Protein AF-A0A667ZIT3-F1 (afdb_monomer_lite)

Sequence (163 aa):
MKGVVALLILLLALCAAHRQKGTQNPEWDLRNEAEKVNPRGCANLTLVLDNWKYAIMTQVKDLLLHDHSTVLPDYGRIQPLSDALGDLYKEFNSLKERLGELTSKFEGVEAFVDDVRSGRSPAPPRGEPRPLGMQHMEDPKEVIRTVIMHVMGKEDEIHVDTC

Structure (mmCIF, N/CA/C/O backbone):
data_AF-A0A667ZIT3-F1
#
_entry.id   AF-A0A667ZIT3-F1
#
loop_
_atom_site.group_PDB
_atom_site.id
_atom_site.type_symbol
_atom_site.label_atom_id
_atom_site.label_alt_id
_atom_site.label_comp_id
_atom_site.label_asym_id
_atom_site.label_entity_id
_atom_site.label_seq_id
_atom_site.pdbx_PDB_ins_code
_atom_site.Cartn_x
_atom_site.Cartn_y
_atom_site.Cartn_z
_atom_site.occupancy
_atom_site.B_iso_or_equiv
_atom_site.auth_seq_id
_atom_site.auth_comp_id
_atom_site.auth_asym_id
_atom_site.auth_atom_id
_atom_site.pdbx_PDB_model_num
ATOM 1 N N . MET A 1 1 ? 23.870 -28.486 -5.809 1.00 55.97 1 MET A N 1
ATOM 2 C CA . MET A 1 1 ? 25.297 -28.282 -5.452 1.00 55.97 1 MET A CA 1
ATOM 3 C C . MET A 1 1 ? 26.234 -28.318 -6.663 1.00 55.97 1 MET A C 1
ATOM 5 O O . MET A 1 1 ? 26.996 -27.380 -6.832 1.00 55.97 1 MET A O 1
ATOM 9 N N . LYS A 1 2 ? 26.145 -29.315 -7.556 1.00 62.34 2 LYS A N 1
ATOM 10 C CA . LYS A 1 2 ? 27.041 -29.466 -8.727 1.00 62.34 2 LYS A CA 1
ATOM 11 C C . LYS A 1 2 ? 27.024 -28.277 -9.712 1.00 62.34 2 LYS A C 1
ATOM 13 O O . LYS A 1 2 ? 28.078 -27.844 -10.157 1.00 62.34 2 LYS A O 1
ATOM 18 N N . GLY A 1 3 ? 25.845 -27.707 -9.989 1.00 76.50 3 GLY A N 1
ATOM 19 C CA . GLY A 1 3 ? 25.707 -26.545 -10.884 1.00 76.50 3 GLY A CA 1
ATOM 20 C C . GLY A 1 3 ? 26.287 -25.244 -10.318 1.00 76.50 3 GLY A C 1
ATOM 21 O O . GLY A 1 3 ? 26.854 -24.454 -11.060 1.00 76.50 3 GLY A O 1
ATOM 22 N N . VAL A 1 4 ? 26.226 -25.058 -8.995 1.00 85.88 4 VAL A N 1
ATOM 23 C CA . VAL A 1 4 ? 26.811 -23.883 -8.324 1.00 85.88 4 VAL A CA 1
ATOM 24 C C . VAL A 1 4 ? 28.336 -23.966 -8.349 1.00 85.88 4 VAL A C 1
ATOM 26 O O . VAL A 1 4 ? 28.999 -22.983 -8.649 1.00 85.88 4 VAL A O 1
ATOM 29 N N . VAL A 1 5 ? 28.898 -25.158 -8.121 1.00 86.62 5 VAL A N 1
ATOM 30 C CA . VAL A 1 5 ? 30.348 -25.389 -8.215 1.00 86.62 5 VAL A CA 1
ATOM 31 C C . VAL A 1 5 ? 30.850 -25.165 -9.646 1.00 86.62 5 VAL A C 1
ATOM 33 O O . VAL A 1 5 ? 31.861 -24.497 -9.834 1.00 86.62 5 VAL A O 1
ATOM 36 N N . ALA A 1 6 ? 30.120 -25.640 -10.661 1.00 84.56 6 ALA A N 1
ATOM 37 C CA . ALA A 1 6 ? 30.463 -25.393 -12.063 1.00 84.56 6 ALA A CA 1
ATOM 38 C C . ALA A 1 6 ? 30.422 -23.895 -12.425 1.00 84.56 6 ALA A C 1
ATOM 40 O O . ALA A 1 6 ? 31.313 -23.407 -13.117 1.00 84.56 6 ALA A O 1
ATOM 41 N N . LEU A 1 7 ? 29.435 -23.153 -11.909 1.00 84.81 7 LEU A N 1
ATOM 42 C CA . LEU A 1 7 ? 29.314 -21.711 -12.127 1.00 84.81 7 LEU A CA 1
ATOM 43 C C . LEU A 1 7 ? 30.454 -20.928 -11.458 1.00 84.81 7 LEU A C 1
ATOM 45 O O . LEU A 1 7 ? 31.015 -20.020 -12.065 1.00 84.81 7 LEU A O 1
ATOM 49 N N . LEU A 1 8 ? 30.842 -21.311 -10.238 1.00 87.12 8 LEU A N 1
ATOM 50 C CA . LEU A 1 8 ? 31.959 -20.691 -9.520 1.00 87.12 8 LEU A CA 1
ATOM 51 C C . LEU A 1 8 ? 33.301 -20.941 -10.221 1.00 87.12 8 LEU A C 1
ATOM 53 O O . LEU A 1 8 ? 34.109 -20.023 -10.336 1.00 87.12 8 LEU A O 1
ATOM 57 N N . ILE A 1 9 ? 33.523 -22.149 -10.747 1.00 87.38 9 ILE A N 1
ATOM 58 C CA . ILE A 1 9 ? 34.734 -22.477 -11.516 1.00 87.38 9 ILE A CA 1
ATOM 59 C C . ILE A 1 9 ? 34.775 -21.688 -12.833 1.00 87.38 9 ILE A C 1
ATOM 61 O O . ILE A 1 9 ? 35.826 -21.163 -13.197 1.00 87.38 9 ILE A O 1
ATOM 65 N N . LEU A 1 10 ? 33.636 -21.542 -13.519 1.00 83.81 10 LEU A N 1
ATOM 66 C CA . LEU A 1 10 ? 33.539 -20.754 -14.749 1.00 83.81 10 LEU A CA 1
ATOM 67 C C . LEU A 1 10 ? 33.835 -19.266 -14.499 1.00 83.81 10 LEU A C 1
ATOM 69 O O . LEU A 1 10 ? 34.586 -18.652 -15.254 1.00 83.81 10 LEU A O 1
ATOM 73 N N . LEU A 1 11 ? 33.304 -18.704 -13.411 1.00 83.62 11 LEU A N 1
ATOM 74 C CA . LEU A 1 11 ? 33.572 -17.322 -13.004 1.00 83.62 11 LEU A CA 1
ATOM 75 C C . LEU A 1 11 ? 35.054 -17.105 -12.680 1.00 83.62 11 LEU A C 1
ATOM 77 O O . LEU A 1 11 ? 35.648 -16.138 -13.153 1.00 83.62 11 LEU A O 1
ATOM 81 N N . LEU A 1 12 ? 35.680 -18.029 -11.945 1.00 83.62 12 LEU A N 1
ATOM 82 C CA . LEU A 1 12 ? 37.109 -17.960 -11.632 1.00 83.62 12 LEU A CA 1
ATOM 83 C C . LEU A 1 12 ? 37.988 -18.061 -12.890 1.00 83.62 12 LEU A C 1
ATOM 85 O O . LEU A 1 12 ? 38.967 -17.324 -13.007 1.00 83.62 12 LEU A O 1
ATOM 89 N N . ALA A 1 13 ? 37.620 -18.911 -13.853 1.00 82.19 13 ALA A N 1
ATOM 90 C CA . ALA A 1 13 ? 38.330 -19.038 -15.125 1.00 82.19 13 ALA A CA 1
ATOM 91 C C . ALA A 1 13 ? 38.231 -17.761 -15.980 1.00 82.19 13 ALA A C 1
ATOM 93 O O . ALA A 1 13 ? 39.239 -17.305 -16.524 1.00 82.19 13 ALA A O 1
ATOM 94 N N . LEU A 1 14 ? 37.049 -17.133 -16.048 1.00 76.62 14 LEU A N 1
ATOM 95 C CA . LEU A 1 14 ? 36.875 -15.843 -16.725 1.00 76.62 14 LEU A CA 1
ATOM 96 C C . LEU A 1 14 ? 37.660 -14.723 -16.026 1.00 76.62 14 LEU A C 1
ATOM 98 O O . LEU A 1 14 ? 38.293 -13.908 -16.697 1.00 76.62 14 LEU A O 1
ATOM 102 N N . CYS A 1 15 ? 37.674 -14.697 -14.690 1.00 73.50 15 CYS A N 1
ATOM 103 C CA . CYS A 1 15 ? 38.457 -13.726 -13.929 1.00 73.50 15 CYS A CA 1
ATOM 104 C C . CYS A 1 15 ? 39.964 -13.876 -14.183 1.00 73.50 15 CYS A C 1
ATOM 106 O O . CYS A 1 15 ? 40.649 -12.871 -14.368 1.00 73.50 15 CYS A O 1
ATOM 108 N N . ALA A 1 16 ? 40.486 -15.103 -14.237 1.00 71.50 16 ALA A N 1
ATOM 109 C CA . ALA A 1 16 ? 41.898 -15.355 -14.522 1.00 71.50 16 ALA A CA 1
ATOM 110 C C . ALA A 1 16 ? 42.286 -14.942 -15.955 1.00 71.50 16 ALA A C 1
ATOM 112 O O . ALA A 1 16 ? 43.301 -14.270 -16.149 1.00 71.50 16 ALA A O 1
ATOM 113 N N . ALA A 1 17 ? 41.441 -15.254 -16.944 1.00 65.00 17 ALA A N 1
ATOM 114 C CA . ALA A 1 17 ? 41.649 -14.848 -18.335 1.00 65.00 17 ALA A CA 1
ATOM 115 C C . ALA A 1 17 ? 41.610 -13.318 -18.514 1.00 65.00 17 ALA A C 1
ATOM 117 O O . ALA A 1 17 ? 42.374 -12.753 -19.298 1.00 65.00 17 ALA A O 1
ATOM 118 N N . HIS A 1 18 ? 40.760 -12.624 -17.750 1.00 62.84 18 HIS A N 1
ATOM 119 C CA . HIS A 1 18 ? 40.679 -11.165 -17.780 1.00 62.84 18 HIS A CA 1
ATOM 120 C C . HIS A 1 18 ? 41.920 -10.496 -17.164 1.00 62.84 18 HIS A C 1
ATOM 122 O O . HIS A 1 18 ? 42.399 -9.488 -17.681 1.00 62.84 18 HIS A O 1
ATOM 128 N N . ARG A 1 19 ? 42.496 -11.085 -16.105 1.00 57.72 19 ARG A N 1
ATOM 129 C CA . ARG A 1 19 ? 43.715 -10.578 -15.448 1.00 57.72 19 ARG A CA 1
ATOM 130 C C . ARG A 1 19 ? 44.961 -10.702 -16.327 1.00 57.72 19 ARG A C 1
ATOM 132 O O . ARG A 1 19 ? 45.772 -9.783 -16.324 1.00 57.72 19 ARG A O 1
ATOM 139 N N . GLN A 1 20 ? 45.092 -11.769 -17.122 1.00 54.97 20 GLN A N 1
ATOM 140 C CA . GLN A 1 20 ? 46.221 -11.919 -18.057 1.00 54.97 20 GLN A CA 1
ATOM 141 C C . GLN A 1 20 ? 46.232 -10.860 -19.167 1.00 54.97 20 GLN A C 1
ATOM 143 O O . GLN A 1 20 ? 47.301 -10.470 -19.628 1.00 54.97 20 GLN A O 1
ATOM 148 N N . LYS A 1 21 ? 45.062 -10.346 -19.565 1.00 50.53 21 LYS A N 1
ATOM 149 C CA . LYS A 1 21 ? 44.960 -9.272 -20.563 1.00 50.53 21 LYS A CA 1
ATOM 150 C C . LYS A 1 21 ? 45.285 -7.878 -19.991 1.00 50.53 21 LYS A C 1
ATOM 152 O O . LYS A 1 21 ? 45.426 -6.938 -20.760 1.00 50.53 21 LYS A O 1
ATOM 157 N N . GLY A 1 22 ? 45.421 -7.752 -18.664 1.00 48.16 22 GLY A N 1
ATOM 158 C CA . GLY A 1 22 ? 45.678 -6.497 -17.945 1.00 48.16 22 GLY A CA 1
ATOM 159 C C . GLY A 1 22 ? 47.119 -6.291 -17.453 1.00 48.16 22 GLY A C 1
ATOM 160 O O . GLY A 1 22 ? 47.377 -5.309 -16.765 1.00 48.16 22 GLY A O 1
ATOM 161 N N . THR A 1 23 ? 48.066 -7.181 -17.778 1.00 46.47 23 THR A N 1
ATOM 162 C CA . THR A 1 23 ? 49.504 -7.024 -17.451 1.00 46.47 23 THR A CA 1
ATOM 163 C C . THR A 1 23 ? 50.298 -6.471 -18.642 1.00 46.47 23 THR A C 1
ATOM 165 O O . THR A 1 23 ? 51.422 -6.876 -18.908 1.00 46.47 23 THR A O 1
ATOM 168 N N . GLN A 1 24 ? 49.715 -5.532 -19.386 1.00 46.69 24 GLN A N 1
ATOM 169 C CA . GLN A 1 24 ? 50.468 -4.575 -20.195 1.00 46.69 24 GLN A CA 1
ATOM 170 C C . GLN A 1 24 ? 49.867 -3.189 -19.940 1.00 46.69 24 GLN A C 1
ATOM 172 O O . GLN A 1 24 ? 48.653 -3.018 -19.906 1.00 46.69 24 GLN A O 1
ATOM 177 N N . ASN A 1 25 ? 50.752 -2.250 -19.634 1.00 41.69 25 ASN A N 1
ATOM 178 C CA . ASN A 1 25 ? 50.523 -0.882 -19.174 1.00 41.69 25 ASN A CA 1
ATOM 179 C C . ASN A 1 25 ? 49.346 -0.152 -19.892 1.00 41.69 25 ASN A C 1
ATOM 181 O O . ASN A 1 25 ? 49.447 0.055 -21.100 1.00 41.69 25 ASN A O 1
ATOM 185 N N . PRO A 1 26 ? 48.248 0.239 -19.204 1.00 52.47 26 PRO A N 1
ATOM 186 C CA . PRO A 1 26 ? 47.016 0.708 -19.849 1.00 52.47 26 PRO A CA 1
ATOM 187 C C . PRO A 1 26 ? 46.772 2.227 -19.733 1.00 52.47 26 PRO A C 1
ATOM 189 O O . PRO A 1 26 ? 45.646 2.629 -19.447 1.00 52.47 26 PRO A O 1
ATOM 192 N N . GLU A 1 27 ? 47.777 3.093 -19.894 1.00 45.88 27 GLU A N 1
ATOM 193 C CA . GLU A 1 27 ? 47.555 4.529 -19.629 1.00 45.88 27 GLU A CA 1
ATOM 194 C C . GLU A 1 27 ? 47.235 5.396 -20.869 1.00 45.88 27 GLU A C 1
ATOM 196 O O . GLU A 1 27 ? 46.604 6.437 -20.699 1.00 45.88 27 GLU A O 1
ATOM 201 N N . TRP A 1 28 ? 47.522 5.000 -22.124 1.00 49.22 28 TRP A N 1
ATOM 202 C CA . TRP A 1 28 ? 47.318 5.944 -23.257 1.00 49.22 28 TRP A CA 1
ATOM 203 C C . TRP A 1 28 ? 46.744 5.397 -24.578 1.00 49.22 28 TRP A C 1
ATOM 205 O O . TRP A 1 28 ? 46.599 6.171 -25.523 1.00 49.22 28 TRP A O 1
ATOM 215 N N . ASP A 1 29 ? 46.314 4.135 -24.665 1.00 51.25 29 ASP A N 1
ATOM 216 C CA . ASP A 1 29 ? 45.765 3.590 -25.926 1.00 51.25 29 ASP A CA 1
ATOM 217 C C . ASP A 1 29 ? 44.297 3.963 -26.213 1.00 51.25 29 ASP A C 1
ATOM 219 O O . ASP A 1 29 ? 43.825 3.795 -27.337 1.00 51.25 29 ASP A O 1
ATOM 223 N N . LEU A 1 30 ? 43.558 4.541 -25.253 1.00 53.34 30 LEU A N 1
ATOM 224 C CA . LEU A 1 30 ? 42.162 4.945 -25.495 1.00 53.34 30 LEU A CA 1
ATOM 225 C C . LEU A 1 30 ? 42.034 6.055 -26.545 1.00 53.34 30 LEU A C 1
ATOM 227 O O . LEU A 1 30 ? 41.044 6.099 -27.270 1.00 53.34 30 LEU A O 1
ATOM 231 N N . ARG A 1 31 ? 43.011 6.966 -26.627 1.00 56.28 31 ARG A N 1
ATOM 232 C CA . ARG A 1 31 ? 42.930 8.121 -27.533 1.00 56.28 31 ARG A CA 1
ATOM 233 C C . ARG A 1 31 ? 43.259 7.752 -28.979 1.00 56.28 31 ARG A C 1
ATOM 235 O O . ARG A 1 31 ? 42.629 8.283 -29.885 1.00 56.28 31 ARG A O 1
ATOM 242 N N . ASN A 1 32 ? 44.184 6.816 -29.178 1.00 53.72 32 ASN A N 1
ATOM 243 C CA . ASN A 1 32 ? 44.600 6.345 -30.498 1.00 53.72 32 ASN A CA 1
ATOM 244 C C . ASN A 1 32 ? 43.596 5.329 -31.090 1.00 53.72 32 ASN A C 1
ATOM 246 O O . ASN A 1 32 ? 43.329 5.337 -32.289 1.00 53.72 32 ASN A O 1
ATOM 250 N N . GLU A 1 33 ? 42.960 4.505 -30.249 1.00 55.44 33 GLU A N 1
ATOM 251 C CA . GLU A 1 33 ? 41.879 3.598 -30.670 1.00 55.44 33 GLU A CA 1
ATOM 252 C C . GLU A 1 33 ? 40.546 4.334 -30.916 1.00 55.44 33 GLU A C 1
ATOM 254 O O . GLU A 1 33 ? 39.753 3.900 -31.754 1.00 55.44 33 GLU A O 1
ATOM 259 N N . ALA A 1 34 ? 40.313 5.483 -30.264 1.00 56.44 34 ALA A N 1
ATOM 260 C CA . ALA A 1 34 ? 39.142 6.338 -30.498 1.00 56.44 34 ALA A CA 1
ATOM 261 C C . ALA A 1 34 ? 39.121 6.989 -31.899 1.00 56.44 34 ALA A C 1
ATOM 263 O O . ALA A 1 34 ? 38.045 7.231 -32.440 1.00 56.44 34 ALA A O 1
ATOM 264 N N . GLU A 1 35 ? 40.281 7.241 -32.515 1.00 54.56 35 GLU A N 1
ATOM 265 C CA . GLU A 1 35 ? 40.376 7.704 -33.914 1.00 54.56 35 GLU A CA 1
ATOM 266 C C . GLU A 1 35 ? 40.172 6.569 -34.932 1.00 54.56 35 GLU A C 1
ATOM 268 O O . GLU A 1 35 ? 39.830 6.814 -36.090 1.00 54.56 35 GLU A O 1
ATOM 273 N N . LYS A 1 36 ? 40.342 5.314 -34.499 1.00 56.12 36 LYS A N 1
ATOM 274 C CA . LYS A 1 36 ? 40.224 4.108 -35.330 1.00 56.12 36 LYS A CA 1
ATOM 275 C C . LYS A 1 36 ? 38.822 3.497 -35.328 1.00 56.12 36 LYS A C 1
ATOM 277 O O . LYS A 1 36 ? 38.488 2.716 -36.223 1.00 56.12 36 LYS A O 1
ATOM 282 N N . VAL A 1 37 ? 37.984 3.844 -34.352 1.00 57.41 37 VAL A N 1
ATOM 283 C CA . VAL A 1 37 ? 36.563 3.484 -34.366 1.00 57.41 37 VAL A CA 1
ATOM 284 C C . VAL A 1 37 ? 35.830 4.360 -35.371 1.00 57.41 37 VAL A C 1
ATOM 286 O O . VAL A 1 37 ? 35.668 5.563 -35.203 1.00 57.41 37 VAL A O 1
ATOM 289 N N . ASN A 1 38 ? 35.374 3.716 -36.444 1.00 57.69 38 ASN A N 1
ATOM 290 C CA . ASN A 1 38 ? 34.535 4.299 -37.481 1.00 57.69 38 ASN A CA 1
ATOM 291 C C . ASN A 1 38 ? 33.450 5.216 -36.858 1.00 57.69 38 ASN A C 1
ATOM 293 O O . ASN A 1 38 ? 32.539 4.698 -36.203 1.00 57.69 38 ASN A O 1
ATOM 297 N N . PRO A 1 39 ? 33.474 6.548 -37.069 1.00 58.50 39 PRO A N 1
ATOM 298 C CA . PRO A 1 39 ? 32.526 7.482 -36.441 1.00 58.50 39 PRO A CA 1
ATOM 299 C C . PRO A 1 39 ? 31.070 7.197 -36.847 1.00 58.50 39 PRO A C 1
ATOM 301 O O . PRO A 1 39 ? 30.125 7.499 -36.118 1.00 58.50 39 PRO A O 1
ATOM 304 N N . ARG A 1 40 ? 30.883 6.515 -37.983 1.00 59.75 40 ARG A N 1
ATOM 305 C CA . ARG A 1 40 ? 29.594 6.006 -38.466 1.00 59.75 40 ARG A CA 1
ATOM 306 C C . ARG A 1 40 ? 29.064 4.821 -37.638 1.00 59.75 40 ARG A C 1
ATOM 308 O O . ARG A 1 40 ? 27.855 4.640 -37.544 1.00 59.75 40 ARG A O 1
ATOM 315 N N . GLY A 1 41 ? 29.952 4.038 -37.021 1.00 60.38 41 GLY A N 1
ATOM 316 C CA . GLY A 1 41 ? 29.621 2.974 -36.067 1.00 60.38 41 GLY A CA 1
ATOM 317 C C . GLY A 1 41 ? 29.215 3.520 -34.697 1.00 60.38 41 GLY A C 1
ATOM 318 O O . GLY A 1 41 ? 28.261 3.016 -34.112 1.00 60.38 41 GLY A O 1
ATOM 319 N N . CYS A 1 42 ? 29.848 4.605 -34.234 1.00 58.28 42 CYS A N 1
ATOM 320 C CA . CYS A 1 42 ? 29.441 5.310 -33.013 1.00 58.28 42 CYS A CA 1
ATOM 321 C C . CYS A 1 42 ? 28.049 5.941 -33.147 1.00 58.28 42 CYS A C 1
ATOM 323 O O . CYS A 1 42 ? 27.244 5.820 -32.233 1.00 58.28 42 CYS A O 1
ATOM 325 N N . ALA A 1 43 ? 27.717 6.540 -34.297 1.00 63.22 43 ALA A N 1
ATOM 326 C CA . ALA A 1 43 ? 26.369 7.061 -34.549 1.00 63.22 43 ALA A CA 1
ATOM 327 C C . ALA A 1 43 ? 25.288 5.960 -34.512 1.00 63.22 43 ALA A C 1
ATOM 329 O O . ALA A 1 43 ? 24.203 6.174 -33.974 1.00 63.22 43 ALA A O 1
ATOM 330 N N . ASN A 1 44 ? 25.597 4.767 -35.034 1.00 76.88 44 ASN A N 1
ATOM 331 C CA . ASN A 1 44 ? 24.689 3.619 -34.984 1.00 76.88 44 ASN A CA 1
ATOM 332 C C . ASN A 1 44 ? 24.571 3.055 -33.555 1.00 76.88 44 ASN A C 1
ATOM 334 O O . ASN A 1 44 ? 23.470 2.805 -33.076 1.00 76.88 44 ASN A O 1
ATOM 338 N N . LEU A 1 45 ? 25.686 2.949 -32.827 1.00 86.94 45 LEU A N 1
ATOM 339 C CA . LEU A 1 45 ? 25.691 2.512 -31.432 1.00 86.94 45 LEU A CA 1
ATOM 340 C C . LEU A 1 45 ? 24.898 3.463 -30.523 1.00 86.94 45 LEU A C 1
ATOM 342 O O . LEU A 1 45 ? 24.114 2.992 -29.706 1.00 86.94 45 LEU A O 1
ATOM 346 N N . THR A 1 46 ? 25.050 4.780 -30.684 1.00 83.50 46 THR A N 1
ATOM 347 C CA . THR A 1 46 ? 24.267 5.781 -29.941 1.00 83.50 46 THR A CA 1
ATOM 348 C C . THR A 1 46 ? 22.770 5.632 -30.212 1.00 83.50 46 THR A C 1
ATOM 350 O O . THR A 1 46 ? 21.975 5.729 -29.283 1.00 83.50 46 THR A O 1
ATOM 353 N N . LEU A 1 47 ? 22.376 5.334 -31.454 1.00 89.25 47 LEU A N 1
ATOM 354 C CA . LEU A 1 47 ? 20.974 5.116 -31.818 1.00 89.25 47 LEU A CA 1
ATOM 355 C C . LEU A 1 47 ? 20.424 3.815 -31.227 1.00 89.25 47 LEU A C 1
ATOM 357 O O . LEU A 1 47 ? 19.313 3.795 -30.707 1.00 89.25 47 LEU A O 1
ATOM 361 N N . VAL A 1 48 ? 21.212 2.740 -31.263 1.00 93.06 48 VAL A N 1
ATOM 362 C CA . VAL A 1 48 ? 20.869 1.471 -30.617 1.00 93.06 48 VAL A CA 1
ATOM 363 C C . VAL A 1 48 ? 20.704 1.688 -29.113 1.00 93.06 48 VAL A C 1
ATOM 365 O O . VAL A 1 48 ? 19.671 1.320 -28.565 1.00 93.06 48 VAL A O 1
ATOM 368 N N . LEU A 1 49 ? 21.654 2.351 -28.451 1.00 93.94 49 LEU A N 1
ATOM 369 C CA . LEU A 1 49 ? 21.580 2.689 -27.025 1.00 93.94 49 LEU A CA 1
ATOM 370 C C . LEU A 1 49 ? 20.356 3.546 -26.686 1.00 93.94 49 LEU A C 1
ATOM 372 O O . LEU A 1 49 ? 19.702 3.289 -25.679 1.00 93.94 49 LEU A O 1
ATOM 376 N N . ASP A 1 50 ? 20.020 4.532 -27.518 1.00 91.56 50 ASP A N 1
ATOM 377 C CA . ASP A 1 50 ? 18.842 5.373 -27.302 1.00 91.56 50 ASP A CA 1
ATOM 378 C C . ASP A 1 50 ? 17.533 4.593 -27.510 1.00 91.56 50 ASP A C 1
ATOM 380 O O . ASP A 1 50 ? 16.589 4.752 -26.735 1.00 91.56 50 ASP A O 1
ATOM 384 N N . ASN A 1 51 ? 17.499 3.670 -28.475 1.00 93.06 51 ASN A N 1
ATOM 385 C CA . ASN A 1 51 ? 16.384 2.746 -28.672 1.00 93.06 51 ASN A CA 1
ATOM 386 C C . ASN A 1 51 ? 16.207 1.819 -27.458 1.00 93.06 51 ASN A C 1
ATOM 388 O O . ASN A 1 51 ? 15.106 1.726 -26.920 1.00 93.06 51 ASN A O 1
ATOM 392 N N . TRP A 1 52 ? 17.289 1.215 -26.957 1.00 96.25 52 TRP A N 1
ATOM 393 C CA . TRP A 1 52 ? 17.251 0.398 -25.739 1.00 96.25 52 TRP A CA 1
ATOM 394 C C . TRP A 1 52 ? 16.810 1.213 -24.525 1.00 96.25 52 TRP A C 1
ATOM 396 O O . TRP A 1 52 ? 15.960 0.761 -23.760 1.00 96.25 52 TRP A O 1
ATOM 406 N N . LYS A 1 53 ? 17.323 2.438 -24.368 1.00 94.94 53 LYS A N 1
ATOM 407 C CA . LYS A 1 53 ? 16.893 3.366 -23.316 1.00 94.94 53 LYS A CA 1
ATOM 408 C C . LYS A 1 53 ? 15.391 3.615 -23.400 1.00 94.94 53 LYS A C 1
ATOM 410 O O . LYS A 1 53 ? 14.698 3.536 -22.388 1.00 94.94 53 LYS A O 1
ATOM 415 N N . TYR A 1 54 ? 14.884 3.911 -24.593 1.00 96.94 54 TYR A N 1
ATOM 416 C CA . TYR A 1 54 ? 13.466 4.155 -24.813 1.00 96.94 54 TYR A CA 1
ATOM 417 C C . TYR A 1 54 ? 12.620 2.910 -24.527 1.00 96.94 54 TYR A C 1
ATOM 419 O O . TYR A 1 54 ? 11.610 3.017 -23.832 1.00 96.94 54 TYR A O 1
ATOM 427 N N . ALA A 1 55 ? 13.049 1.737 -24.995 1.00 95.19 55 ALA A N 1
ATOM 428 C CA . ALA A 1 55 ? 12.364 0.469 -24.774 1.00 95.19 55 ALA A CA 1
ATOM 429 C C . ALA A 1 55 ? 12.258 0.146 -23.278 1.00 95.19 55 ALA A C 1
ATOM 431 O O . ALA A 1 55 ? 11.167 -0.136 -22.790 1.00 95.19 55 ALA A O 1
ATOM 432 N N . ILE A 1 56 ? 13.360 0.278 -22.534 1.00 93.50 56 ILE A N 1
ATOM 433 C CA . ILE A 1 56 ? 13.388 0.059 -21.083 1.00 93.50 56 ILE A CA 1
ATOM 434 C C . ILE A 1 56 ? 12.503 1.083 -20.371 1.00 93.50 56 ILE A C 1
ATOM 436 O O . ILE A 1 56 ? 11.664 0.709 -19.559 1.00 93.50 56 ILE A O 1
ATOM 440 N N . MET A 1 57 ? 12.644 2.375 -20.680 1.00 95.75 57 MET A N 1
ATOM 441 C CA . MET A 1 57 ? 11.886 3.424 -19.992 1.00 95.75 57 MET A CA 1
ATOM 442 C C . MET A 1 57 ? 10.382 3.310 -20.251 1.00 95.75 57 MET A C 1
ATOM 444 O O . MET A 1 57 ? 9.576 3.585 -19.364 1.00 95.75 57 MET A O 1
ATOM 448 N N . THR A 1 58 ? 10.009 2.905 -21.463 1.00 94.12 58 THR A N 1
ATOM 449 C CA . THR A 1 58 ? 8.615 2.659 -21.834 1.00 94.12 58 THR A CA 1
ATOM 450 C C . THR A 1 58 ? 8.073 1.451 -21.087 1.00 94.12 58 THR A C 1
ATOM 452 O O . THR A 1 58 ? 7.029 1.572 -20.463 1.00 94.12 58 THR A O 1
ATOM 455 N N . GLN A 1 59 ? 8.807 0.335 -21.056 1.00 92.62 59 GLN A N 1
ATOM 456 C CA . GLN A 1 59 ? 8.398 -0.856 -20.305 1.00 92.62 59 GLN A CA 1
ATOM 457 C C . GLN A 1 59 ? 8.275 -0.586 -18.801 1.00 92.62 59 GLN A C 1
ATOM 459 O O . GLN A 1 59 ? 7.297 -0.990 -18.184 1.00 92.62 59 GLN A O 1
ATOM 464 N N . VAL A 1 60 ? 9.220 0.145 -18.202 1.00 90.50 60 VAL A N 1
ATOM 465 C CA . VAL A 1 60 ? 9.165 0.499 -16.773 1.00 90.50 60 VAL A CA 1
ATOM 466 C C . VAL A 1 60 ? 7.981 1.419 -16.472 1.00 90.50 60 VAL A C 1
ATOM 468 O O . VAL A 1 60 ? 7.298 1.229 -15.468 1.00 90.50 60 VAL A O 1
ATOM 471 N N . LYS A 1 61 ? 7.710 2.407 -17.334 1.00 90.94 61 LYS A N 1
ATOM 472 C CA . LYS A 1 61 ? 6.532 3.276 -17.191 1.00 90.94 61 LYS A CA 1
ATOM 473 C C . LYS A 1 61 ? 5.234 2.494 -17.311 1.00 90.94 61 LYS A C 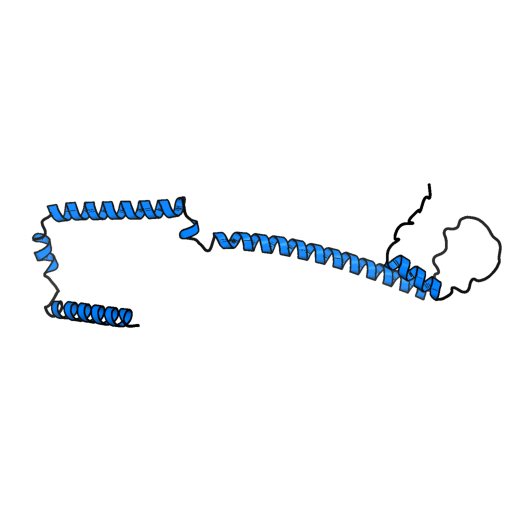1
ATOM 475 O O . LYS A 1 61 ? 4.332 2.717 -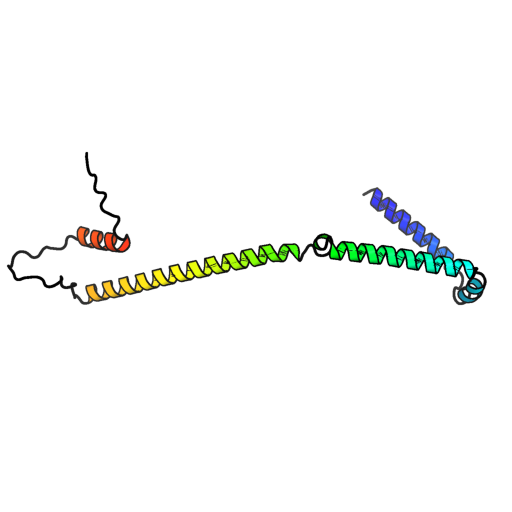16.514 1.00 90.94 61 LYS A O 1
ATOM 480 N N . ASP A 1 62 ? 5.155 1.606 -18.292 1.00 90.81 62 ASP A N 1
ATOM 481 C CA . ASP A 1 62 ? 3.983 0.776 -18.534 1.00 90.81 62 ASP A CA 1
ATOM 482 C C . ASP A 1 62 ? 3.690 -0.134 -17.335 1.00 90.81 62 ASP A C 1
ATOM 484 O O . ASP A 1 62 ? 2.565 -0.161 -16.844 1.00 90.81 62 ASP A O 1
ATOM 488 N N . LEU A 1 63 ? 4.730 -0.759 -16.773 1.00 89.19 63 LEU A N 1
ATOM 489 C CA . LEU A 1 63 ? 4.631 -1.574 -15.564 1.00 89.19 63 LEU A CA 1
ATOM 490 C C . LEU A 1 63 ? 4.162 -0.756 -14.350 1.00 89.19 63 LEU A C 1
ATOM 492 O O . LEU A 1 63 ? 3.294 -1.199 -13.610 1.00 89.19 63 LEU A O 1
ATOM 496 N N . LEU A 1 64 ? 4.689 0.456 -14.154 1.00 83.81 64 LEU A N 1
ATOM 497 C CA . LEU A 1 64 ? 4.273 1.334 -13.053 1.00 83.81 64 LEU A CA 1
ATOM 498 C C . LEU A 1 64 ? 2.840 1.862 -13.201 1.00 83.81 64 LEU A C 1
ATOM 500 O O . LEU A 1 64 ? 2.186 2.110 -12.193 1.00 83.81 64 LEU A O 1
ATOM 504 N N . LEU A 1 65 ? 2.362 2.071 -14.428 1.00 84.50 65 LEU A N 1
ATOM 505 C CA . LEU A 1 65 ? 1.013 2.578 -14.694 1.00 84.50 65 LEU A CA 1
ATOM 506 C C . LEU A 1 65 ? -0.041 1.471 -14.630 1.00 84.50 65 LEU A C 1
ATOM 508 O O . LEU A 1 65 ? -1.098 1.669 -14.035 1.00 84.50 65 LEU A O 1
ATOM 512 N N . HIS A 1 66 ? 0.242 0.318 -15.234 1.00 83.56 66 HIS A N 1
ATOM 513 C CA . HIS A 1 66 ? -0.745 -0.741 -15.432 1.00 83.56 66 HIS A CA 1
ATOM 514 C C . HIS A 1 66 ? -0.629 -1.878 -14.414 1.00 83.56 66 HIS A C 1
ATOM 516 O O . HIS A 1 66 ? -1.644 -2.485 -14.087 1.00 83.56 66 HIS A O 1
ATOM 522 N N . ASP A 1 67 ? 0.561 -2.137 -13.867 1.00 78.31 67 ASP A N 1
ATOM 523 C CA . ASP A 1 67 ? 0.807 -3.253 -12.944 1.00 78.31 67 ASP A CA 1
ATOM 524 C C . ASP A 1 67 ? 1.654 -2.833 -11.731 1.00 78.31 67 ASP A C 1
ATOM 526 O O . ASP A 1 67 ? 2.648 -3.457 -11.344 1.00 78.31 67 ASP A O 1
ATOM 530 N N . HIS A 1 68 ? 1.237 -1.731 -11.105 1.00 74.75 68 HIS A N 1
ATOM 531 C CA . HIS A 1 68 ? 1.882 -1.142 -9.930 1.00 74.75 68 HIS A CA 1
ATOM 532 C C . HIS A 1 68 ? 2.006 -2.120 -8.745 1.00 74.75 68 HIS A C 1
ATOM 534 O O . HIS A 1 68 ? 2.900 -1.973 -7.910 1.00 74.75 68 HIS A O 1
ATOM 540 N N . SER A 1 69 ? 1.159 -3.149 -8.689 1.00 68.88 69 SER A N 1
ATOM 541 C CA . SER A 1 69 ? 1.204 -4.236 -7.706 1.00 68.88 69 SER A CA 1
ATOM 542 C C . SER A 1 69 ? 2.468 -5.096 -7.773 1.00 68.88 69 SER A C 1
ATOM 544 O O . SER A 1 69 ? 2.897 -5.618 -6.745 1.00 68.88 69 SER A O 1
ATOM 546 N N . THR A 1 70 ? 3.083 -5.250 -8.949 1.00 71.12 70 THR A N 1
ATOM 547 C CA . THR A 1 70 ? 4.290 -6.083 -9.123 1.00 71.12 70 THR A CA 1
ATOM 548 C C . THR A 1 70 ? 5.572 -5.386 -8.677 1.00 71.12 70 THR A C 1
ATOM 550 O O . THR A 1 70 ? 6.515 -6.043 -8.238 1.00 71.12 70 THR A O 1
ATOM 553 N N . VAL A 1 71 ? 5.603 -4.055 -8.758 1.00 67.75 71 VAL A N 1
ATOM 554 C CA . VAL A 1 71 ? 6.748 -3.210 -8.379 1.00 67.75 71 VAL A CA 1
ATOM 555 C C . VAL A 1 71 ? 6.643 -2.681 -6.953 1.00 67.75 71 VAL A C 1
ATOM 557 O O . VAL A 1 71 ? 7.669 -2.467 -6.309 1.00 67.75 71 VAL A O 1
ATOM 560 N N . LEU A 1 72 ? 5.424 -2.517 -6.433 1.00 68.75 72 LEU A N 1
ATOM 561 C CA . LEU A 1 72 ? 5.154 -2.089 -5.058 1.00 68.75 72 LEU A CA 1
ATOM 562 C C . LEU A 1 72 ? 4.244 -3.100 -4.323 1.00 68.75 72 LEU A C 1
ATOM 564 O O . LEU A 1 72 ? 3.166 -2.728 -3.849 1.00 68.75 72 LEU A O 1
ATOM 568 N N . PRO A 1 73 ? 4.672 -4.374 -4.176 1.00 65.19 73 PRO A N 1
ATOM 569 C CA . PRO A 1 73 ? 3.866 -5.425 -3.544 1.00 65.19 73 PRO A CA 1
ATOM 570 C C . PRO A 1 73 ? 3.469 -5.120 -2.091 1.00 65.19 73 PRO A C 1
ATOM 572 O O . PRO A 1 73 ? 2.502 -5.677 -1.569 1.00 65.19 73 PRO A O 1
ATOM 575 N N . ASP A 1 74 ? 4.199 -4.226 -1.423 1.00 63.50 74 ASP A N 1
ATOM 576 C CA . ASP A 1 74 ? 3.955 -3.863 -0.026 1.00 63.50 74 ASP A CA 1
ATOM 577 C C . ASP A 1 74 ? 2.843 -2.825 0.154 1.00 63.50 74 ASP A C 1
ATOM 579 O O . ASP A 1 74 ? 2.197 -2.805 1.200 1.00 63.50 74 ASP A O 1
ATOM 583 N N . TYR A 1 75 ? 2.533 -2.027 -0.871 1.00 59.31 75 TYR A N 1
ATOM 584 C CA . TYR A 1 75 ? 1.471 -1.023 -0.767 1.00 59.31 75 TYR A CA 1
ATOM 585 C C . TYR A 1 75 ? 0.069 -1.641 -0.850 1.00 59.31 75 TYR A C 1
ATOM 587 O O . TYR A 1 75 ? -0.837 -1.185 -0.159 1.00 59.31 75 TYR A O 1
ATOM 595 N N . GLY A 1 76 ? -0.109 -2.739 -1.594 1.00 64.56 76 GLY A N 1
ATOM 596 C CA . GLY A 1 76 ? -1.380 -3.478 -1.627 1.00 64.56 76 GLY A CA 1
ATOM 597 C C . GL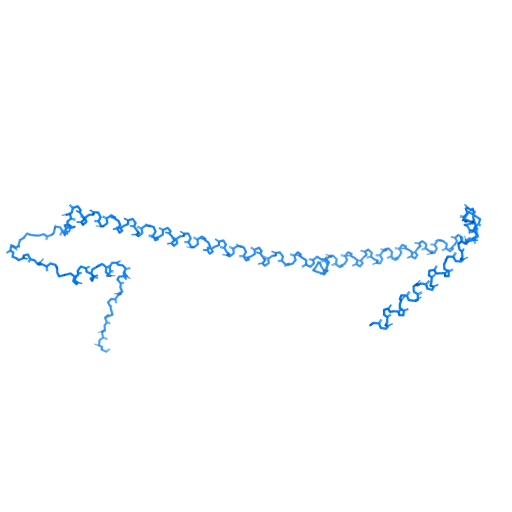Y A 1 76 ? -1.731 -4.172 -0.301 1.00 64.56 76 GLY A C 1
ATOM 598 O O . GLY A 1 76 ? -2.902 -4.406 -0.015 1.00 64.56 76 GLY A O 1
ATOM 599 N N . ARG A 1 77 ? -0.732 -4.469 0.542 1.00 70.25 77 ARG A N 1
ATOM 600 C CA . ARG A 1 77 ? -0.918 -5.115 1.856 1.00 70.25 77 ARG A CA 1
ATOM 601 C C . ARG A 1 77 ? -1.244 -4.144 2.987 1.00 70.25 77 ARG A C 1
ATOM 603 O O . ARG A 1 77 ? -1.691 -4.588 4.041 1.00 70.25 77 ARG A O 1
ATOM 610 N N . ILE A 1 78 ? -1.042 -2.842 2.784 1.00 72.75 78 ILE A N 1
ATOM 611 C CA . ILE A 1 78 ? -1.290 -1.839 3.824 1.00 72.75 78 ILE A CA 1
ATOM 612 C C . ILE A 1 78 ? -2.793 -1.632 4.065 1.00 72.75 78 ILE A C 1
ATOM 614 O O . ILE A 1 78 ? -3.210 -1.403 5.197 1.00 72.75 78 ILE A O 1
ATOM 618 N N . GLN A 1 79 ? -3.609 -1.761 3.014 1.00 78.75 79 GLN A N 1
ATOM 619 C CA . GLN A 1 79 ? -5.045 -1.500 3.074 1.00 78.75 79 GLN A CA 1
ATOM 620 C C . GLN A 1 79 ? -5.824 -2.497 3.945 1.00 78.75 79 GLN A C 1
ATOM 622 O O . GLN A 1 79 ? -6.490 -2.040 4.870 1.00 78.75 79 GLN A O 1
ATOM 627 N N . PRO A 1 80 ? -5.692 -3.830 3.778 1.00 82.44 80 PRO A N 1
ATOM 628 C CA . PRO A 1 80 ? -6.362 -4.777 4.675 1.00 82.44 80 PRO A CA 1
ATOM 629 C C . PRO A 1 80 ? -5.906 -4.638 6.134 1.00 82.44 80 PRO A C 1
ATOM 631 O O . PRO A 1 80 ? -6.666 -4.936 7.051 1.00 82.44 80 PRO A O 1
ATOM 634 N N . LEU A 1 81 ? -4.679 -4.159 6.369 1.00 80.75 81 LEU A N 1
ATOM 635 C CA . LEU A 1 81 ? -4.186 -3.872 7.714 1.00 80.75 81 LEU A CA 1
ATOM 636 C C . LEU A 1 81 ? -4.841 -2.611 8.305 1.00 80.75 81 LEU A C 1
ATOM 638 O O . LEU A 1 81 ? -5.201 -2.598 9.479 1.00 80.75 81 LEU A O 1
ATOM 642 N N . SER A 1 82 ? -5.018 -1.567 7.490 1.00 85.00 82 SER A N 1
ATOM 643 C CA . SER A 1 82 ? -5.757 -0.354 7.856 1.00 85.00 82 SER A CA 1
ATOM 644 C C . SER A 1 82 ? -7.222 -0.662 8.172 1.00 85.00 82 SER A C 1
ATOM 646 O O . SER A 1 82 ? -7.752 -0.164 9.164 1.00 85.00 82 SER A O 1
ATOM 648 N N . ASP A 1 83 ? -7.858 -1.513 7.370 1.00 8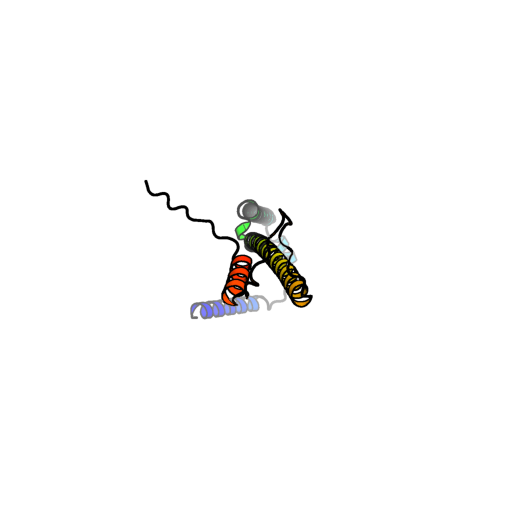7.50 83 ASP A N 1
ATOM 649 C CA . ASP A 1 83 ? -9.242 -1.938 7.588 1.00 87.50 83 ASP A CA 1
ATOM 650 C C . ASP A 1 83 ? -9.369 -2.750 8.888 1.00 87.50 83 ASP A C 1
ATOM 652 O O . ASP A 1 83 ? -10.205 -2.430 9.733 1.00 87.50 83 ASP A O 1
ATOM 656 N N . ALA A 1 84 ? -8.464 -3.710 9.126 1.00 92.06 84 ALA A N 1
ATOM 657 C CA . ALA A 1 84 ? -8.419 -4.478 10.373 1.00 92.06 84 ALA A CA 1
ATOM 658 C C . ALA A 1 84 ? -8.203 -3.593 11.619 1.00 92.06 84 ALA A C 1
ATOM 660 O O . ALA A 1 84 ? -8.803 -3.836 12.666 1.00 92.06 84 ALA A O 1
ATOM 661 N N . LEU A 1 85 ? -7.379 -2.542 11.520 1.00 92.69 85 LEU A N 1
ATOM 662 C CA . LEU A 1 85 ? -7.215 -1.548 12.589 1.00 92.69 85 LEU A CA 1
ATOM 663 C C . LEU A 1 85 ? -8.499 -0.742 12.831 1.00 92.69 85 LEU A C 1
ATOM 665 O O . LEU A 1 85 ? -8.847 -0.471 13.983 1.00 92.69 85 LEU A O 1
ATOM 669 N N . GLY A 1 86 ? -9.205 -0.367 11.763 1.00 91.50 86 GLY A N 1
ATOM 670 C CA . GLY A 1 86 ? -10.493 0.317 11.846 1.00 91.50 86 GLY A CA 1
ATOM 671 C C . GLY A 1 86 ? -11.560 -0.528 12.541 1.00 91.50 86 GLY A C 1
ATOM 672 O O . GLY A 1 86 ? -12.295 -0.018 13.388 1.00 91.50 86 GLY A O 1
ATOM 673 N N . ASP A 1 87 ? -11.617 -1.821 12.235 1.00 95.25 87 ASP A N 1
ATOM 674 C CA . ASP A 1 87 ? -12.553 -2.753 12.867 1.00 95.25 87 ASP A CA 1
ATOM 675 C C . ASP A 1 87 ? -12.207 -3.004 14.340 1.00 95.25 87 ASP A C 1
ATOM 677 O O . ASP A 1 87 ? -13.089 -2.912 15.197 1.00 95.25 87 ASP A O 1
ATOM 681 N N . LEU A 1 88 ? -10.922 -3.161 14.675 1.00 95.88 88 LEU A N 1
ATOM 682 C CA . LEU A 1 88 ? -10.478 -3.280 16.067 1.00 95.88 88 LEU A CA 1
ATOM 683 C C . LEU A 1 88 ? -10.842 -2.042 16.904 1.00 95.88 88 LEU A C 1
ATOM 685 O O . LEU A 1 88 ? -11.215 -2.154 18.073 1.00 95.88 88 LEU A O 1
ATOM 689 N N . TYR A 1 89 ? -10.776 -0.845 16.316 1.00 94.81 89 TYR A N 1
ATOM 690 C CA . TYR A 1 89 ? -11.181 0.385 16.994 1.00 94.81 89 TYR A CA 1
ATOM 691 C C . TYR A 1 89 ? -12.689 0.425 17.291 1.00 94.81 89 TYR A C 1
ATOM 693 O O . TYR A 1 89 ? -13.104 0.932 18.339 1.00 94.81 89 TYR A O 1
ATOM 701 N N . LYS A 1 90 ? -13.527 -0.128 16.404 1.00 96.69 90 LYS A N 1
ATOM 702 C CA . LYS A 1 90 ? -14.971 -0.263 16.655 1.00 96.69 90 LYS A CA 1
ATOM 703 C C . LYS A 1 90 ? -15.234 -1.240 17.797 1.00 96.69 90 LYS A C 1
ATOM 705 O O . LYS A 1 90 ? -15.992 -0.909 18.705 1.00 96.69 90 LYS A O 1
ATOM 710 N 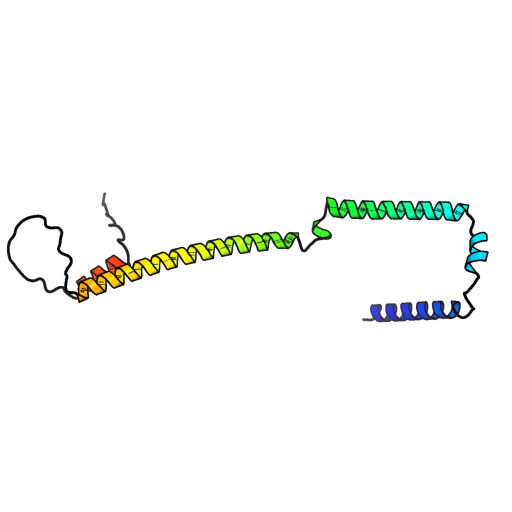N . GLU A 1 91 ? -14.572 -2.397 17.792 1.00 96.00 91 GLU A N 1
ATOM 711 C CA . GLU A 1 91 ? -14.690 -3.389 18.867 1.00 96.00 91 GLU A CA 1
ATOM 712 C C . GLU A 1 91 ? -14.253 -2.821 20.220 1.00 96.00 91 GLU A C 1
ATOM 714 O O . GLU A 1 91 ? -14.948 -2.990 21.222 1.00 96.00 91 GLU A O 1
ATOM 719 N N . PHE A 1 92 ? -13.146 -2.076 20.251 1.00 96.19 92 PHE A N 1
ATOM 720 C CA . PHE A 1 92 ? -12.686 -1.398 21.459 1.00 96.19 92 PHE A CA 1
ATOM 721 C C . PHE A 1 92 ? -13.718 -0.396 21.992 1.00 96.19 92 PHE A C 1
ATOM 723 O O . PHE A 1 92 ? -13.978 -0.349 23.195 1.00 96.19 92 PHE A O 1
ATOM 730 N N . ASN A 1 93 ? -14.336 0.399 21.115 1.00 94.88 93 ASN A N 1
ATOM 731 C CA . ASN A 1 93 ? -15.375 1.334 21.542 1.00 94.88 93 ASN A CA 1
ATOM 732 C C . ASN A 1 93 ? -16.630 0.614 22.046 1.00 94.88 93 ASN A C 1
ATOM 734 O O . ASN A 1 93 ? -17.154 1.011 23.083 1.00 94.88 93 ASN A O 1
ATOM 738 N N . SER A 1 94 ? -17.049 -0.475 21.398 1.00 95.94 94 SER A N 1
ATOM 739 C CA . SER A 1 94 ? -18.145 -1.317 21.892 1.00 95.94 94 SER A CA 1
ATOM 740 C C . SER A 1 94 ? -17.827 -1.909 23.271 1.00 95.94 94 SER A C 1
ATOM 742 O O . SER A 1 94 ? -18.664 -1.904 24.173 1.00 95.94 94 SER A O 1
ATOM 744 N N . LEU A 1 95 ? -16.588 -2.358 23.490 1.00 94.75 95 LEU A N 1
ATOM 745 C CA . LEU A 1 95 ? -16.146 -2.841 24.796 1.00 94.75 95 LEU A CA 1
ATOM 746 C C . LEU A 1 95 ? -16.195 -1.736 25.860 1.00 94.75 95 LEU A C 1
ATOM 748 O O . LEU A 1 95 ? -16.640 -1.977 26.981 1.00 94.75 95 LEU A O 1
ATOM 752 N N . LYS A 1 96 ? -15.770 -0.521 25.509 1.00 94.94 96 LYS A N 1
ATOM 753 C CA . LYS A 1 96 ? -15.837 0.645 26.394 1.00 94.94 96 LYS A CA 1
ATOM 754 C C . LYS A 1 96 ? -17.282 0.985 26.773 1.00 94.94 96 LYS A C 1
ATOM 756 O O . LYS A 1 96 ? -17.537 1.282 27.935 1.00 94.94 96 LYS A O 1
ATOM 761 N N . GLU A 1 97 ? -18.221 0.912 25.831 1.00 96.19 97 GLU A N 1
ATOM 762 C CA . GLU A 1 97 ? -19.652 1.107 26.105 1.00 96.19 97 GLU A CA 1
ATOM 763 C C . GLU A 1 97 ? -20.184 0.056 27.082 1.00 96.19 97 GLU A C 1
ATOM 765 O O . GLU A 1 97 ? -20.799 0.411 28.085 1.00 96.19 97 GLU A O 1
ATOM 770 N N . ARG A 1 98 ? -19.862 -1.224 26.859 1.00 93.56 98 ARG A N 1
ATOM 771 C CA . ARG A 1 98 ? -20.248 -2.322 27.763 1.00 93.56 98 ARG A CA 1
ATOM 772 C C . ARG A 1 98 ? -19.665 -2.164 29.167 1.00 93.56 98 ARG A C 1
ATOM 774 O O . ARG A 1 98 ? -20.335 -2.481 30.145 1.00 93.56 98 ARG A O 1
ATOM 781 N N . LEU A 1 99 ? -18.428 -1.679 29.285 1.00 93.19 99 LEU A N 1
ATOM 782 C CA . LEU A 1 99 ? -17.833 -1.358 30.585 1.00 93.19 99 LEU A CA 1
ATOM 783 C C . LEU A 1 99 ? -18.542 -0.179 31.254 1.00 93.19 99 LEU A C 1
ATOM 785 O O . LEU A 1 99 ? -18.824 -0.260 32.443 1.00 93.19 99 LEU A O 1
ATOM 789 N N . GLY A 1 100 ? -18.874 0.873 30.503 1.00 93.44 100 GLY A N 1
ATOM 790 C CA . GLY A 1 100 ? -19.650 2.002 31.018 1.00 93.44 100 GLY A CA 1
ATOM 791 C C . GLY A 1 100 ? -21.027 1.575 31.537 1.00 93.44 100 GLY A C 1
ATOM 792 O O . GLY A 1 100 ? -21.419 1.966 32.635 1.00 93.44 100 GLY A O 1
ATOM 793 N N . GLU A 1 101 ? -21.724 0.711 30.797 1.00 92.31 101 GLU A N 1
ATOM 794 C CA . GLU A 1 101 ? -22.991 0.113 31.229 1.00 92.31 101 GLU A CA 1
ATOM 795 C C . GLU A 1 101 ? -22.817 -0.694 32.523 1.00 92.31 101 GLU A C 1
ATOM 797 O O . GLU A 1 101 ? -23.601 -0.552 33.462 1.00 92.31 101 GLU A O 1
ATOM 802 N N . LEU A 1 102 ? -21.765 -1.515 32.605 1.00 90.69 102 LEU A N 1
ATOM 803 C CA . LEU A 1 102 ? -21.496 -2.321 33.791 1.00 90.69 102 LEU A CA 1
ATOM 804 C C . LEU A 1 102 ? -21.155 -1.449 35.007 1.00 90.69 102 LEU A C 1
ATOM 806 O O . LEU A 1 102 ? -21.658 -1.710 36.096 1.00 90.69 102 LEU A O 1
ATOM 810 N N . THR A 1 103 ? -20.361 -0.392 34.835 1.00 90.25 103 THR A N 1
ATOM 811 C CA . THR A 1 103 ? -20.059 0.581 35.894 1.00 90.25 103 THR A CA 1
ATOM 812 C C . THR A 1 103 ? -21.323 1.281 36.390 1.00 90.25 103 THR A C 1
ATOM 814 O O . THR A 1 103 ? -21.517 1.376 37.598 1.00 90.25 103 THR A O 1
ATOM 817 N N . SER A 1 104 ? -22.223 1.690 35.491 1.00 90.44 104 SER A N 1
ATOM 818 C CA . SER A 1 104 ? -23.514 2.275 35.878 1.00 90.44 104 SER A CA 1
ATOM 819 C C . SER A 1 104 ? -24.388 1.282 36.654 1.00 90.44 104 SER A C 1
ATOM 821 O O . SER A 1 104 ? -25.009 1.644 37.653 1.00 90.44 104 SER A O 1
ATOM 823 N N . LYS A 1 105 ? -24.394 0.005 36.251 1.00 90.06 105 LYS A N 1
ATOM 824 C CA . LYS A 1 105 ? -25.075 -1.061 36.999 1.00 90.06 105 LYS A CA 1
ATOM 825 C C . LYS A 1 105 ? -24.480 -1.250 38.397 1.00 90.06 105 LYS A C 1
ATOM 827 O O . LYS A 1 105 ? -25.239 -1.418 39.346 1.00 90.06 105 LYS A O 1
ATOM 832 N N . PHE A 1 106 ? -23.156 -1.190 38.542 1.00 90.62 106 PHE A N 1
ATOM 833 C CA . PHE A 1 106 ? -22.497 -1.252 39.850 1.00 90.62 106 PHE A CA 1
ATOM 834 C C . PHE A 1 106 ? -22.873 -0.075 40.750 1.00 90.62 106 PHE A C 1
ATOM 836 O O . PHE A 1 106 ? -23.174 -0.302 41.915 1.00 90.62 106 PHE A O 1
ATOM 843 N N . GLU A 1 107 ? -22.928 1.144 40.215 1.00 89.75 107 GLU A N 1
ATOM 844 C CA . GLU A 1 107 ? -23.366 2.330 40.962 1.00 89.75 107 GLU A CA 1
ATOM 845 C C . GLU A 1 107 ? -24.821 2.189 41.445 1.00 89.75 107 GLU A C 1
ATOM 847 O O . GLU A 1 107 ? -25.128 2.467 42.603 1.00 89.75 107 GLU A O 1
ATOM 852 N N . GLY A 1 108 ? -25.716 1.666 40.598 1.00 85.38 108 GLY A N 1
ATOM 853 C CA . GLY A 1 108 ? -27.096 1.367 40.992 1.00 85.38 108 GLY A CA 1
ATOM 854 C C . GLY A 1 108 ? -27.197 0.294 42.083 1.00 85.38 108 GLY A C 1
ATOM 855 O O . GLY A 1 108 ? -27.996 0.425 43.011 1.00 85.38 108 GLY A O 1
ATOM 856 N N . VAL A 1 109 ? -26.367 -0.752 42.008 1.00 88.50 109 VAL A N 1
ATOM 857 C CA . VAL A 1 109 ? -26.291 -1.797 43.042 1.00 88.50 109 VAL A CA 1
ATOM 858 C C . VAL A 1 109 ? -25.716 -1.245 44.348 1.00 88.50 109 VAL A C 1
ATOM 860 O O . VAL A 1 109 ? -26.234 -1.564 45.414 1.00 88.50 109 VAL A O 1
ATOM 863 N N . GLU A 1 110 ? -24.686 -0.402 44.289 1.00 86.75 110 GLU A N 1
ATOM 864 C CA . GLU A 1 110 ? -24.102 0.254 45.461 1.00 86.75 110 GLU A CA 1
ATOM 865 C C . GLU A 1 110 ? -25.126 1.161 46.152 1.00 86.75 110 GLU A C 1
ATOM 867 O O . GLU A 1 110 ? -25.322 1.040 47.360 1.00 86.75 110 GLU A O 1
ATOM 872 N N . ALA A 1 111 ? -25.864 1.972 45.388 1.00 85.69 111 ALA A N 1
ATOM 873 C CA . ALA A 1 111 ? -26.942 2.808 45.913 1.00 85.69 111 ALA A CA 1
ATOM 874 C C . ALA A 1 111 ? -28.067 1.979 46.556 1.00 85.69 111 ALA A C 1
ATOM 876 O O . ALA A 1 111 ? -28.564 2.332 47.623 1.00 85.69 111 ALA A O 1
ATOM 877 N N . PHE A 1 112 ? -28.447 0.851 45.947 1.00 83.75 112 PHE A N 1
ATOM 878 C CA . PHE A 1 112 ? -29.440 -0.055 46.526 1.00 83.75 112 PHE A CA 1
ATOM 879 C C . PHE A 1 112 ? -28.955 -0.679 47.842 1.00 83.75 112 PHE A C 1
ATOM 881 O O . PHE A 1 112 ? -29.696 -0.718 48.824 1.00 83.75 112 PHE A O 1
ATOM 888 N N . VAL A 1 113 ? -27.705 -1.147 47.886 1.00 86.81 113 VAL A N 1
ATOM 889 C CA . VAL A 1 113 ? -27.100 -1.692 49.109 1.00 86.81 113 VAL A CA 1
ATOM 890 C C . VAL A 1 113 ? -27.030 -0.624 50.201 1.00 86.81 113 VAL A C 1
ATOM 892 O O . VAL A 1 113 ? -27.285 -0.937 51.366 1.00 86.81 113 VAL A O 1
ATOM 895 N N . ASP A 1 114 ? -26.739 0.626 49.844 1.00 89.19 114 ASP A N 1
ATOM 896 C CA . ASP A 1 114 ? -26.691 1.735 50.795 1.00 89.19 114 ASP A CA 1
ATOM 897 C C . ASP A 1 114 ? -28.087 2.108 51.337 1.00 89.19 114 ASP A C 1
ATOM 899 O O . ASP A 1 114 ? -28.231 2.355 52.536 1.00 89.19 114 ASP A O 1
ATOM 903 N N . ASP A 1 115 ? -29.143 2.046 50.515 1.00 80.88 115 ASP A N 1
ATOM 904 C CA . ASP A 1 115 ? -30.535 2.302 50.933 1.00 80.88 115 ASP A CA 1
ATOM 905 C C . ASP A 1 115 ? -31.065 1.189 51.865 1.00 80.88 115 ASP A C 1
ATOM 907 O O . ASP A 1 115 ? -31.664 1.458 52.915 1.00 80.88 115 ASP A O 1
ATOM 911 N N . VAL A 1 116 ? -30.735 -0.075 51.554 1.00 79.88 116 VAL A N 1
ATOM 912 C CA . VAL A 1 116 ? -31.024 -1.237 52.415 1.00 79.88 116 VAL A CA 1
ATOM 913 C C . VAL A 1 116 ? -30.266 -1.141 53.740 1.00 79.88 116 VAL A C 1
ATOM 915 O O . VAL A 1 116 ? -30.850 -1.357 54.804 1.00 79.88 116 VAL A O 1
ATOM 918 N N . ARG A 1 117 ? -28.977 -0.778 53.711 1.00 79.38 117 ARG A N 1
ATOM 919 C CA . ARG A 1 117 ? -28.154 -0.604 54.918 1.00 79.38 117 ARG A CA 1
ATOM 920 C C . ARG A 1 117 ? -28.630 0.563 55.779 1.00 79.38 117 ARG A C 1
ATOM 922 O O . ARG A 1 117 ? -28.589 0.472 57.005 1.00 79.38 117 ARG A O 1
ATOM 929 N N . SER A 1 118 ? -29.107 1.630 55.147 1.00 79.69 118 SER A N 1
ATOM 930 C CA . SER A 1 118 ? -29.688 2.795 55.816 1.00 79.69 118 SER A CA 1
ATOM 931 C C . SER A 1 118 ? -31.072 2.512 56.418 1.00 79.69 118 SER A C 1
ATOM 933 O O . SER A 1 118 ? -31.643 3.379 57.079 1.00 79.69 118 SER A O 1
ATOM 935 N N . GLY A 1 119 ? -31.617 1.301 56.227 1.00 56.72 119 GLY A N 1
ATOM 936 C CA . GLY A 1 119 ? -32.901 0.874 56.785 1.00 56.72 119 GLY A CA 1
ATOM 937 C C . GLY A 1 119 ? -34.106 1.560 56.138 1.00 56.72 119 GLY A C 1
ATOM 938 O O . GLY A 1 119 ? -35.205 1.533 56.696 1.00 56.72 119 GLY A O 1
ATOM 939 N N . ARG A 1 120 ? -33.921 2.189 54.971 1.00 60.22 120 ARG A N 1
ATOM 940 C CA . ARG A 1 120 ? -34.974 2.897 54.248 1.00 60.22 120 ARG A CA 1
ATOM 941 C C . ARG A 1 120 ? -35.602 1.935 53.247 1.00 60.22 120 ARG A C 1
ATOM 943 O O . ARG A 1 120 ? -35.222 1.861 52.092 1.00 60.22 120 ARG A O 1
ATOM 950 N N . SER A 1 121 ? -36.570 1.151 53.715 1.00 55.34 121 SER A N 1
ATOM 951 C CA . SER A 1 121 ? -37.410 0.346 52.823 1.00 55.34 121 SER A CA 1
ATOM 952 C C . SER A 1 121 ? -38.073 1.272 51.783 1.00 55.34 121 SER A C 1
ATOM 954 O O . SER A 1 121 ? -38.630 2.303 52.191 1.00 55.34 121 SER A O 1
ATOM 956 N N . PRO A 1 122 ? -38.014 0.972 50.468 1.00 49.91 122 PRO A N 1
ATOM 957 C CA . PRO A 1 122 ? -38.650 1.802 49.457 1.00 49.91 122 PRO A CA 1
ATOM 958 C C . PRO A 1 122 ? -40.153 1.795 49.716 1.00 49.91 122 PRO A C 1
ATOM 960 O O . PRO A 1 122 ? -40.825 0.768 49.626 1.00 49.91 122 PRO A O 1
ATOM 963 N N . ALA A 1 123 ? -40.677 2.953 50.110 1.00 50.94 123 ALA A N 1
ATOM 964 C CA . ALA A 1 123 ? -42.092 3.106 50.383 1.00 50.94 123 ALA A CA 1
ATOM 965 C C . ALA A 1 123 ? -42.885 2.782 49.101 1.00 50.94 123 ALA A C 1
ATOM 967 O O . ALA A 1 123 ? -42.595 3.372 48.055 1.00 50.94 123 ALA A O 1
ATOM 968 N N . PRO A 1 124 ? -43.887 1.884 49.155 1.00 56.06 124 PRO A N 1
ATOM 969 C CA . PRO A 1 124 ? -44.743 1.632 48.008 1.00 56.06 124 PRO A CA 1
ATOM 970 C C . PRO A 1 124 ? -45.481 2.923 47.618 1.00 56.06 124 PRO A C 1
ATOM 972 O O . PRO A 1 124 ? -45.749 3.766 48.488 1.00 56.06 124 PRO A O 1
ATOM 975 N N . PRO A 1 125 ? -45.812 3.110 46.326 1.00 50.03 125 PRO A N 1
ATOM 976 C CA . PRO A 1 125 ? -46.549 4.278 45.874 1.00 50.03 125 PRO A CA 1
ATOM 977 C C . PRO A 1 125 ? -47.850 4.373 46.671 1.00 50.03 125 PRO A C 1
ATOM 979 O O . PRO A 1 125 ? -48.652 3.443 46.729 1.00 50.03 125 PRO A O 1
ATOM 982 N N . ARG A 1 126 ? -48.002 5.506 47.355 1.00 50.91 126 ARG A N 1
ATOM 983 C CA . ARG A 1 126 ? -49.070 5.786 48.309 1.00 50.91 126 ARG A CA 1
ATOM 984 C C . ARG A 1 126 ? -50.394 5.977 47.566 1.00 50.91 126 ARG A C 1
ATOM 986 O O . ARG A 1 126 ? -50.793 7.104 47.293 1.00 50.91 126 ARG A O 1
ATOM 993 N N . GLY A 1 127 ? -51.053 4.866 47.255 1.00 45.69 127 GLY A N 1
ATOM 994 C CA . GLY A 1 127 ? -52.449 4.791 46.842 1.00 45.69 127 GLY A CA 1
ATOM 995 C C . GLY A 1 127 ? -53.281 4.117 47.932 1.00 45.69 127 GLY A C 1
ATOM 996 O O . GLY A 1 127 ? -53.131 2.928 48.173 1.00 45.69 127 GLY A O 1
ATOM 997 N N . GLU A 1 128 ? -54.148 4.912 48.558 1.00 39.91 128 GLU A N 1
ATOM 998 C CA . GLU A 1 128 ? -55.310 4.527 49.379 1.00 39.91 128 GLU A CA 1
ATOM 999 C C . GLU A 1 128 ? -55.141 3.966 50.815 1.00 39.91 128 GLU A C 1
ATOM 1001 O O . GLU A 1 128 ? -54.094 3.440 51.196 1.00 39.91 128 GLU A O 1
ATOM 1006 N N . PRO A 1 129 ? -56.155 4.175 51.692 1.00 46.25 129 PRO A N 1
ATOM 1007 C CA . PRO A 1 129 ? -56.010 4.030 53.138 1.00 46.25 129 PRO A CA 1
ATOM 1008 C C . PRO A 1 129 ? -56.552 2.706 53.721 1.00 46.25 129 PRO A C 1
ATOM 1010 O O . PRO A 1 129 ? -57.760 2.499 53.727 1.00 46.25 129 PRO A O 1
ATOM 1013 N N . ARG A 1 130 ? -55.655 1.970 54.417 1.00 37.69 130 ARG A N 1
ATOM 1014 C CA . ARG A 1 130 ? -55.860 0.988 55.533 1.00 37.69 130 ARG A CA 1
ATOM 1015 C C . ARG A 1 130 ? -56.658 -0.311 55.226 1.00 37.69 130 ARG A C 1
ATOM 1017 O O . ARG A 1 130 ? -57.445 -0.299 54.295 1.00 37.69 130 ARG A O 1
ATOM 1024 N N . PRO A 1 131 ? -56.517 -1.426 56.004 1.00 40.94 131 PRO A N 1
ATOM 1025 C CA . PRO A 1 131 ? -56.200 -1.517 57.441 1.00 40.94 131 PRO A CA 1
ATOM 1026 C C . PRO A 1 131 ? -55.070 -2.488 57.865 1.00 40.94 131 PRO A C 1
ATOM 1028 O O . PRO A 1 131 ? -54.551 -3.286 57.098 1.00 40.94 131 PRO A O 1
ATOM 1031 N N . LEU A 1 132 ? -54.696 -2.357 59.143 1.00 51.88 132 LEU A N 1
ATOM 1032 C CA . LEU A 1 132 ? -53.659 -3.087 59.879 1.00 51.88 132 LEU A CA 1
ATOM 1033 C C . LEU A 1 132 ? -53.868 -4.610 59.861 1.00 51.88 132 LEU A C 1
ATOM 1035 O O . LEU A 1 132 ? -54.911 -5.092 60.297 1.00 51.88 132 LEU A O 1
ATOM 1039 N N . GLY A 1 133 ? -52.834 -5.357 59.475 1.00 34.94 133 GLY A N 1
ATOM 1040 C CA . GLY A 1 133 ? -52.791 -6.803 59.665 1.00 34.94 133 GLY A CA 1
ATOM 1041 C C . GLY A 1 133 ? -51.543 -7.451 59.073 1.00 34.94 133 GLY A C 1
ATOM 1042 O O . GLY A 1 133 ? -51.426 -7.555 57.863 1.00 34.94 133 GLY A O 1
ATOM 1043 N N . MET A 1 134 ? -50.680 -7.944 59.964 1.00 31.67 134 MET A N 1
ATOM 1044 C CA . MET A 1 134 ? -49.591 -8.905 59.737 1.00 31.67 134 MET A CA 1
ATOM 1045 C C . MET A 1 134 ? -48.331 -8.396 59.020 1.00 31.67 134 MET A C 1
ATOM 1047 O O . MET A 1 134 ? -48.269 -8.228 57.809 1.00 31.67 134 MET A O 1
ATOM 1051 N N . GLN A 1 135 ? -47.283 -8.225 59.831 1.00 39.22 135 GLN A N 1
ATOM 1052 C CA . GLN A 1 135 ? -45.891 -8.191 59.397 1.00 39.22 135 GLN A CA 1
ATOM 1053 C C . GLN A 1 135 ? -45.595 -9.481 58.620 1.00 39.22 135 GLN A C 1
ATOM 1055 O O . GLN A 1 135 ? -45.534 -10.563 59.204 1.00 39.22 135 GLN A O 1
ATOM 1060 N N . HIS A 1 136 ? -45.461 -9.364 57.302 1.00 41.97 136 HIS A N 1
ATOM 1061 C CA . HIS A 1 136 ? -44.925 -10.426 56.467 1.00 41.97 136 HIS A CA 1
ATOM 1062 C C . HIS A 1 136 ? -43.419 -10.475 56.727 1.00 41.97 136 HIS A C 1
ATOM 1064 O O . HIS A 1 136 ? -42.688 -9.538 56.410 1.00 41.97 136 HIS A O 1
ATOM 1070 N N . MET A 1 137 ? -42.975 -11.532 57.403 1.00 40.53 137 MET A N 1
ATOM 1071 C CA . MET A 1 137 ? -41.564 -11.864 57.509 1.00 40.53 137 MET A CA 1
ATOM 1072 C C . MET A 1 137 ? -41.098 -12.225 56.100 1.00 40.53 137 MET A C 1
ATOM 1074 O O . MET A 1 137 ? -41.459 -13.286 55.600 1.00 40.53 137 MET A O 1
ATOM 1078 N N . GLU A 1 138 ? -40.385 -11.299 55.457 1.00 56.19 138 GLU A N 1
ATOM 1079 C CA . GLU A 1 138 ? -39.782 -11.479 54.136 1.00 56.19 138 GLU A CA 1
ATOM 1080 C C . GLU A 1 138 ? -38.938 -12.756 54.157 1.00 56.19 138 GLU A C 1
ATOM 1082 O O . GLU A 1 138 ? -37.888 -12.831 54.801 1.00 56.19 138 GLU A O 1
ATOM 1087 N N . ASP A 1 139 ? -39.449 -13.797 53.504 1.00 66.38 139 ASP A N 1
ATOM 1088 C CA . ASP A 1 139 ? -38.737 -15.051 53.342 1.00 66.38 139 ASP A CA 1
ATOM 1089 C C . ASP A 1 139 ? -37.466 -14.762 52.526 1.00 66.38 139 ASP A C 1
ATOM 1091 O O . ASP A 1 139 ? -37.570 -14.183 51.439 1.00 66.38 139 ASP A O 1
ATOM 1095 N N . PRO A 1 140 ? -36.264 -15.152 52.992 1.00 65.25 140 PRO A N 1
ATOM 1096 C CA . PRO A 1 140 ? -35.016 -14.924 52.265 1.00 65.25 140 PRO A CA 1
ATOM 1097 C C . PRO A 1 140 ? -35.076 -15.363 50.798 1.00 65.25 140 PRO A C 1
ATOM 1099 O O . PRO A 1 140 ? -34.402 -14.782 49.948 1.00 65.25 140 PRO A O 1
ATOM 1102 N N . LYS A 1 141 ? -35.916 -16.356 50.478 1.00 61.53 141 LYS A N 1
ATOM 1103 C CA . LYS A 1 141 ? -36.124 -16.816 49.103 1.00 61.53 141 LYS A CA 1
ATOM 1104 C C . LYS A 1 141 ? -36.806 -15.780 48.200 1.00 61.53 141 LYS A C 1
ATOM 1106 O O . LYS A 1 141 ? -36.465 -15.722 47.023 1.00 61.53 141 LYS A O 1
ATOM 1111 N N . GLU A 1 142 ? -37.696 -14.936 48.722 1.00 69.81 142 GLU A N 1
ATOM 1112 C CA . GLU A 1 142 ? -38.361 -13.876 47.946 1.00 69.81 142 GLU A CA 1
ATOM 1113 C C . GLU A 1 142 ? -37.447 -12.666 47.728 1.00 69.81 142 GLU A C 1
ATOM 1115 O O . GLU A 1 142 ? -37.439 -12.081 46.643 1.00 69.81 142 GLU A O 1
ATOM 1120 N N . VAL A 1 143 ? -36.575 -12.362 48.692 1.00 69.00 143 VAL A N 1
ATOM 1121 C CA . VAL A 1 143 ? -35.523 -11.346 48.523 1.00 69.00 143 VAL A CA 1
ATOM 1122 C C . VAL A 1 143 ? -34.532 -11.786 47.445 1.00 69.00 143 VAL A C 1
ATOM 1124 O O . VAL A 1 143 ? -34.239 -11.027 46.522 1.00 69.00 143 VAL A O 1
ATOM 1127 N N . ILE A 1 144 ? -34.068 -13.039 47.504 1.00 74.44 144 ILE A N 1
ATOM 1128 C CA . ILE A 1 144 ? -33.164 -13.605 46.492 1.00 74.44 144 ILE A CA 1
ATOM 1129 C C . ILE A 1 144 ? -33.845 -13.630 45.121 1.00 74.44 144 ILE A C 1
ATOM 1131 O O . ILE A 1 144 ? -33.238 -13.231 44.130 1.00 74.44 144 ILE A O 1
ATOM 1135 N N . ARG A 1 145 ? -35.118 -14.035 45.053 1.00 75.44 145 ARG A N 1
ATOM 1136 C CA . ARG A 1 145 ? -35.905 -14.020 43.815 1.00 75.44 145 ARG A CA 1
ATOM 1137 C C . ARG A 1 145 ? -36.023 -12.614 43.233 1.00 75.44 145 ARG A C 1
ATOM 1139 O O . ARG A 1 145 ? -35.840 -12.446 42.033 1.00 75.44 145 ARG A O 1
ATOM 1146 N N . THR A 1 146 ? -36.274 -11.611 44.067 1.00 75.31 146 THR A N 1
ATOM 1147 C CA . THR A 1 146 ? -36.388 -10.209 43.644 1.00 75.31 146 THR A CA 1
ATOM 1148 C C . THR A 1 146 ? -35.060 -9.679 43.112 1.00 75.31 146 THR A C 1
ATOM 1150 O O . THR A 1 146 ? -35.030 -9.069 42.045 1.00 75.31 146 THR A O 1
ATOM 1153 N N . VAL A 1 147 ? -33.949 -9.982 43.791 1.00 71.69 147 VAL A N 1
ATOM 1154 C CA . VAL A 1 147 ? -32.598 -9.634 43.327 1.00 71.69 147 VAL A CA 1
ATOM 1155 C C . VAL A 1 147 ? -32.291 -10.317 41.992 1.00 71.69 147 VAL A C 1
ATOM 1157 O O . VAL A 1 147 ? -31.838 -9.652 41.067 1.00 71.69 147 VAL A O 1
ATOM 1160 N N . ILE A 1 148 ? -32.603 -11.608 41.841 1.00 78.38 148 ILE A N 1
ATOM 1161 C CA . ILE A 1 148 ? -32.401 -12.340 40.581 1.00 78.38 148 ILE A CA 1
ATOM 1162 C C . ILE A 1 148 ? -33.260 -11.748 39.460 1.00 78.38 148 ILE A C 1
ATOM 1164 O O . ILE A 1 148 ? -32.747 -11.534 38.368 1.00 78.38 148 ILE A O 1
ATOM 1168 N N . MET A 1 149 ? -34.533 -11.426 39.711 1.00 73.06 149 MET A N 1
ATOM 1169 C CA . MET A 1 149 ? -35.401 -10.811 38.698 1.00 73.06 149 MET A CA 1
ATOM 1170 C C . MET A 1 149 ? -34.927 -9.412 38.285 1.00 73.06 149 MET A C 1
ATOM 1172 O O . MET A 1 149 ? -35.084 -9.034 37.124 1.00 73.06 149 MET A O 1
ATOM 1176 N N . HIS A 1 150 ? -34.322 -8.655 39.202 1.00 69.00 150 HIS A N 1
ATOM 1177 C CA . HIS A 1 150 ? -33.752 -7.344 38.894 1.00 69.00 150 HIS A CA 1
ATOM 1178 C C . HIS A 1 150 ? -32.424 -7.451 38.125 1.00 69.00 150 HIS A C 1
ATOM 1180 O O . HIS A 1 150 ? -32.165 -6.647 37.235 1.00 69.00 150 HIS A O 1
ATOM 1186 N N . VAL A 1 151 ? -31.613 -8.473 38.423 1.00 66.06 151 VAL A N 1
ATOM 1187 C CA . VAL A 1 151 ? -30.354 -8.775 37.718 1.00 66.06 151 VAL A CA 1
ATOM 1188 C C . VAL A 1 151 ? -30.604 -9.335 36.315 1.00 66.06 151 VAL A C 1
ATOM 1190 O O . VAL A 1 151 ? -29.871 -9.000 35.388 1.00 66.06 151 VAL A O 1
ATOM 1193 N N . MET A 1 152 ? -31.626 -10.177 36.152 1.00 61.06 152 MET A N 1
ATOM 1194 C CA . MET A 1 152 ? -31.909 -10.887 34.900 1.00 61.06 152 MET A CA 1
ATOM 1195 C C . MET A 1 152 ? -32.787 -10.098 33.924 1.00 61.06 152 MET A C 1
ATOM 1197 O O . MET A 1 152 ? -32.779 -10.431 32.749 1.00 61.06 152 MET A O 1
ATOM 1201 N N . GLY A 1 153 ? -33.496 -9.053 34.372 1.00 58.97 153 GLY A N 1
ATOM 1202 C CA . GLY A 1 153 ? -34.333 -8.209 33.515 1.00 58.97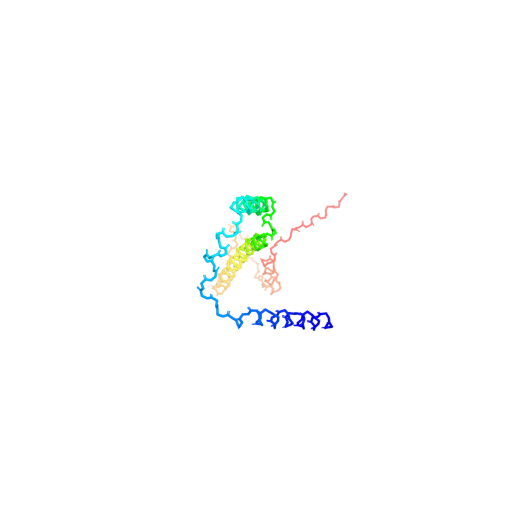 153 GLY A CA 1
ATOM 1203 C C . GLY A 1 153 ? -35.499 -8.972 32.878 1.00 58.97 153 GLY A C 1
ATOM 1204 O O . GLY A 1 153 ? -35.319 -9.589 31.842 1.00 58.97 153 GLY A O 1
ATOM 1205 N N . LYS A 1 154 ? -36.685 -8.903 33.509 1.00 49.25 154 LYS A N 1
ATOM 1206 C CA . LYS A 1 154 ? -38.020 -9.284 32.984 1.00 49.25 154 LYS A CA 1
ATOM 1207 C C . LYS A 1 154 ? -38.000 -10.041 31.638 1.00 49.25 154 LYS A C 1
ATOM 1209 O O . LYS A 1 154 ? -38.038 -9.421 30.581 1.00 49.25 154 LYS A O 1
ATOM 1214 N N . GLU A 1 155 ? -38.003 -11.371 31.692 1.00 46.19 155 GLU A N 1
ATOM 1215 C CA . GLU A 1 155 ? -38.405 -12.185 30.544 1.00 46.19 155 GLU A CA 1
ATOM 1216 C C . GLU A 1 155 ? -39.934 -12.235 30.508 1.00 46.19 155 GLU A C 1
ATOM 1218 O O . GLU A 1 155 ? -40.589 -12.518 31.516 1.00 46.19 155 GLU A O 1
ATOM 1223 N N . ASP A 1 156 ? -40.477 -11.861 29.354 1.00 44.84 156 ASP A N 1
ATOM 1224 C CA . ASP A 1 156 ? -41.896 -11.685 29.105 1.00 44.84 156 ASP A CA 1
ATOM 1225 C C . ASP A 1 156 ? -42.735 -12.933 29.409 1.00 44.84 156 ASP A C 1
ATOM 1227 O O . ASP A 1 156 ? -42.377 -14.085 29.159 1.00 44.84 156 ASP A O 1
ATOM 1231 N N . GLU A 1 157 ? -43.915 -12.632 29.931 1.00 40.72 157 GLU A N 1
ATOM 1232 C CA . GLU A 1 157 ? -45.067 -13.490 30.132 1.00 40.72 157 GLU A CA 1
ATOM 1233 C C . GLU A 1 157 ? -45.445 -14.203 28.820 1.00 40.72 157 GLU A C 1
ATOM 1235 O O . GLU A 1 157 ? -46.048 -13.620 27.920 1.00 40.72 157 GLU A O 1
ATOM 1240 N N . ILE A 1 158 ? -45.091 -15.487 28.694 1.00 39.88 158 ILE A N 1
ATOM 1241 C CA . ILE A 1 158 ? -45.635 -16.351 27.640 1.00 39.88 158 ILE A CA 1
ATOM 1242 C C . ILE A 1 158 ? -47.104 -16.613 27.983 1.00 39.88 158 ILE A C 1
ATOM 1244 O O . ILE A 1 158 ? -47.436 -17.498 28.775 1.00 39.88 158 ILE A O 1
ATOM 1248 N N . HIS A 1 159 ? -47.984 -15.829 27.367 1.00 38.38 159 HIS A N 1
ATOM 1249 C CA . HIS A 1 159 ? -49.408 -16.110 27.296 1.00 38.38 159 HIS A CA 1
ATOM 1250 C C . HIS A 1 159 ? -49.615 -17.317 26.372 1.00 38.38 159 HIS A C 1
ATOM 1252 O O . HIS A 1 159 ? -49.566 -17.210 25.147 1.00 38.38 159 HIS A O 1
ATOM 1258 N N . VAL A 1 160 ? -49.781 -18.498 26.969 1.00 46.59 160 VAL A N 1
ATOM 1259 C CA . VAL A 1 160 ? -50.291 -19.677 26.265 1.00 46.59 160 VAL A CA 1
ATOM 1260 C C . VAL A 1 160 ? -51.798 -19.497 26.129 1.00 46.59 160 VAL A C 1
ATOM 1262 O O . VAL A 1 160 ? -52.563 -19.958 26.975 1.00 46.59 160 VAL A O 1
ATOM 1265 N N . ASP A 1 161 ? -52.221 -18.816 25.068 1.00 43.44 161 ASP A N 1
ATOM 1266 C CA . ASP A 1 161 ? -53.608 -18.882 24.629 1.00 43.44 161 ASP A CA 1
ATOM 1267 C C . ASP A 1 161 ? -53.830 -20.214 23.912 1.00 43.44 161 ASP A C 1
ATOM 1269 O O . ASP A 1 161 ? -53.290 -20.505 22.845 1.00 43.44 161 ASP A O 1
ATOM 1273 N N . THR A 1 162 ? -54.619 -21.052 24.573 1.00 51.75 162 THR A N 1
ATOM 1274 C CA . THR A 1 162 ? -55.240 -22.238 23.999 1.00 51.75 162 THR A CA 1
ATOM 1275 C C . THR A 1 162 ? -56.480 -21.789 23.237 1.00 51.75 162 THR A C 1
ATOM 1277 O O . THR A 1 162 ? -57.445 -21.388 23.884 1.00 51.75 162 THR A O 1
ATOM 1280 N N . CYS A 1 163 ? -56.466 -21.885 21.905 1.00 40.59 163 CYS A N 1
ATOM 1281 C CA . CYS A 1 163 ? -57.619 -22.187 21.041 1.00 40.59 163 CYS A CA 1
ATOM 1282 C C . CYS A 1 163 ? -57.140 -22.546 19.628 1.00 40.59 163 CYS A C 1
ATOM 1284 O O . CYS A 1 163 ? -56.389 -21.740 19.036 1.00 40.59 163 CYS A O 1
#

Foldseek 3Di:
DVVVVVVVVVVVVVVVVVVVVVPDDDDPVVVVVVVVPDVVVVVVVVVVVVVVVCVVVVVVVCCCVPPVCVVCVPVVVVVVVVVVVVVVVVVVVVVVVVVVVVVVVVVVVVVVVVCVVVVPDPDDDDDDDDDDDDDDPPDVVVVVVVVVCVVVPDDDDPPPDDD

Radius of gyration: 45.58 Å; chains: 1; bounding box: 108×38×98 Å

Secondary structure (DSSP, 8-state):
-HHHHHHHHHHHHHHHHHHHTTSS--SSHHHHHHHHS-HHHHHHHHHHHHHHHHHHHHHHHHHHHH-HHHH-TTHHHHHHHHHHHHHHHHHHHHHHHHHHHHHHHHHHHHHHHHHHHTT---PPP--S-----------HHHHHHHHHHHHHT----------

Organism: NCBI:txid586833

pLDDT: mean 71.43, std 18.52, range [31.67, 96.94]